Protein AF-A0A6A5ESC4-F1 (afdb_monomer_lite)

Sequence (85 aa):
MKLEGKDALIFRVESVPSHRAVHKEAQTLILFLQLPAFPPISRQSLLHPALLSLRYLMDANLPDDLHPWVCRVMECAGMSINLHR

Organism: Perca fluviatilis (NCBI:txid8168)

Secondary structure (DSSP, 8-state):
----SGGGGTT---SPPPHHHHHHHHHHHHHHTTPPPPPP--TTSTTSHHHHHHHHHHHTT--GGGHHHHHHHHHHTT-S--S--

Foldseek 3Di:
DDDDDPCVVVVDDPDDDDPVVVVVVVVVCCVVVVPDDDPPQDPPHCPLQLNVVCVVCVVVVHDPVCSVVSVVVCVVVVVPDDPDD

InterPro domains:
  IPR033599 RNA polymerase I transcription initiation factor TAF1B/Rrn7 [PTHR31576] (2-79)
  IPR048538 Rrn7/TAF1B, C-terminal cyclin domain [PF20645] (15-84)

Structure (mmCIF, N/CA/C/O backbone):
data_AF-A0A6A5ESC4-F1
#
_entry.id   AF-A0A6A5ESC4-F1
#
loop_
_atom_site.group_PDB
_atom_site.id
_atom_site.type_symbol
_atom_site.label_atom_id
_atom_site.label_alt_id
_atom_site.label_comp_id
_atom_site.label_asym_id
_atom_site.label_entity_id
_atom_site.label_seq_id
_atom_site.pdbx_PDB_ins_code
_atom_site.Cartn_x
_atom_site.Cartn_y
_atom_site.Cartn_z
_atom_site.occupancy
_atom_site.B_iso_or_equiv
_atom_site.auth_seq_id
_atom_site.auth_comp_id
_atom_site.auth_asym_id
_atom_site.auth_atom_id
_atom_site.pdbx_PDB_model_num
ATOM 1 N N . MET A 1 1 ? 3.084 -5.700 23.618 1.00 58.75 1 MET A N 1
ATOM 2 C CA . MET A 1 1 ? 2.734 -4.983 24.866 1.00 58.75 1 MET A CA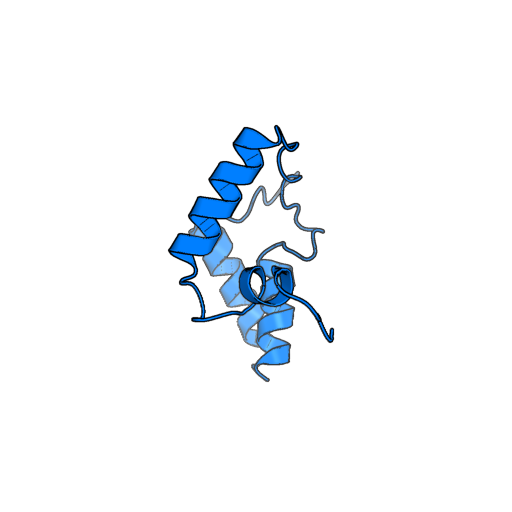 1
ATOM 3 C C . MET A 1 1 ? 1.811 -5.865 25.689 1.00 58.75 1 MET A C 1
ATOM 5 O O . MET A 1 1 ? 0.919 -6.457 25.097 1.00 58.75 1 MET A O 1
ATOM 9 N N . LYS A 1 2 ? 2.013 -5.976 27.007 1.00 66.31 2 LYS A N 1
ATOM 10 C CA . LYS A 1 2 ? 0.992 -6.521 27.915 1.00 66.31 2 LYS A CA 1
ATOM 11 C C . LYS A 1 2 ? 0.141 -5.347 28.404 1.00 66.31 2 LYS A C 1
ATOM 13 O O . LYS A 1 2 ? 0.698 -4.400 28.946 1.00 66.31 2 LYS A O 1
ATOM 18 N N . LEU A 1 3 ? -1.159 -5.385 28.128 1.00 72.50 3 LEU A N 1
ATOM 19 C CA . LEU A 1 3 ? -2.148 -4.429 28.630 1.00 72.50 3 LEU A CA 1
ATOM 20 C C . LEU A 1 3 ? -2.953 -5.143 29.717 1.00 72.50 3 LEU A C 1
ATOM 22 O O . LEU A 1 3 ? -3.426 -6.256 29.490 1.00 72.50 3 LEU A O 1
ATOM 26 N N . GLU A 1 4 ? -3.073 -4.529 30.889 1.00 82.19 4 GLU A N 1
ATOM 27 C CA . GLU A 1 4 ? -3.762 -5.092 32.054 1.00 82.19 4 GLU A CA 1
ATOM 28 C C . GLU A 1 4 ? -4.932 -4.189 32.469 1.00 82.19 4 GLU A C 1
ATOM 30 O O . GLU A 1 4 ? -4.944 -2.995 32.176 1.00 82.19 4 GLU A O 1
ATOM 35 N N . GLY A 1 5 ? -5.926 -4.760 33.155 1.00 84.56 5 GLY A N 1
ATOM 36 C CA . GLY A 1 5 ? -7.107 -4.029 33.627 1.00 84.56 5 GLY A CA 1
ATOM 37 C C . GLY A 1 5 ? -8.279 -4.005 32.639 1.00 84.56 5 GLY A C 1
ATOM 38 O O . GLY A 1 5 ? -8.242 -4.620 31.575 1.00 84.56 5 GLY A O 1
ATOM 39 N N . LYS A 1 6 ? -9.366 -3.319 33.019 1.00 79.44 6 LYS A N 1
ATOM 40 C CA . LYS A 1 6 ? -10.627 -3.284 32.248 1.00 79.44 6 LYS A CA 1
ATOM 41 C C . LYS A 1 6 ? -10.454 -2.670 30.855 1.00 79.44 6 LYS A C 1
ATOM 43 O O . LYS A 1 6 ? -11.094 -3.127 29.912 1.00 79.44 6 LYS A O 1
ATOM 48 N N . ASP A 1 7 ? -9.538 -1.718 30.715 1.00 77.44 7 ASP A N 1
ATOM 49 C CA . ASP A 1 7 ? -9.277 -1.027 29.449 1.00 77.44 7 ASP A CA 1
ATOM 50 C C . ASP A 1 7 ? -8.524 -1.907 28.442 1.00 77.44 7 ASP A C 1
ATOM 52 O O . ASP A 1 7 ? -8.566 -1.650 27.242 1.00 77.44 7 ASP A O 1
ATOM 56 N N . ALA A 1 8 ? -7.907 -3.008 28.890 1.00 80.31 8 ALA A N 1
ATOM 57 C CA . ALA A 1 8 ? -7.291 -3.987 27.995 1.00 80.31 8 ALA A CA 1
ATOM 58 C C . ALA A 1 8 ? -8.310 -4.614 27.026 1.00 80.31 8 ALA A C 1
ATOM 60 O O . ALA A 1 8 ? -7.934 -5.049 25.938 1.00 80.31 8 ALA A O 1
ATOM 61 N N . LEU A 1 9 ? -9.599 -4.622 27.390 1.00 76.69 9 LEU A N 1
ATOM 62 C CA . LEU A 1 9 ? -10.684 -5.082 26.522 1.00 76.69 9 LEU A CA 1
ATOM 63 C C . LEU A 1 9 ? -10.879 -4.172 25.301 1.00 76.69 9 LEU A C 1
ATOM 65 O O . LEU A 1 9 ? -11.227 -4.672 24.239 1.00 76.69 9 LEU A O 1
ATOM 69 N N . ILE A 1 10 ? -10.602 -2.870 25.427 1.00 79.31 10 ILE A N 1
ATOM 70 C CA . ILE A 1 10 ? -10.734 -1.888 24.335 1.00 79.31 10 ILE A CA 1
ATOM 71 C C . ILE A 1 10 ? -9.697 -2.161 23.238 1.00 79.31 10 ILE A C 1
ATOM 73 O O . ILE A 1 10 ? -9.967 -1.991 22.054 1.00 79.31 10 ILE A O 1
ATOM 77 N N . PHE A 1 11 ? -8.510 -2.620 23.631 1.00 78.9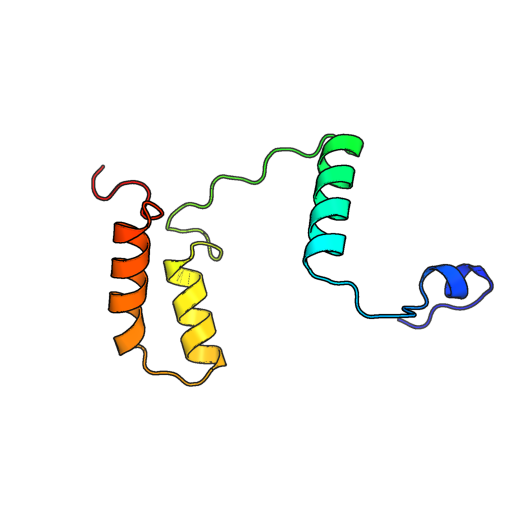4 11 PHE A N 1
ATOM 78 C CA . PHE A 1 11 ? -7.396 -2.891 22.721 1.00 78.94 11 PHE A CA 1
ATOM 79 C C . PHE A 1 11 ? -7.319 -4.356 22.280 1.00 78.94 11 PHE A C 1
ATOM 81 O O . PHE A 1 11 ? -6.371 -4.750 21.593 1.0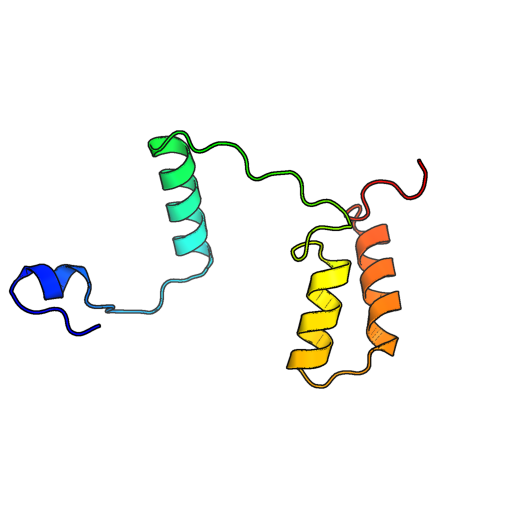0 78.94 11 PHE A O 1
ATOM 88 N N . ARG A 1 12 ? -8.292 -5.186 22.674 1.00 81.88 12 ARG A N 1
ATOM 89 C CA . ARG A 1 12 ? -8.337 -6.583 22.257 1.00 81.88 12 ARG A CA 1
ATOM 90 C C . ARG A 1 12 ? -8.790 -6.654 20.802 1.00 81.88 12 ARG A C 1
ATOM 92 O O . ARG A 1 12 ? -9.942 -6.383 20.484 1.00 81.88 12 ARG A O 1
ATOM 99 N N . VAL A 1 13 ? -7.881 -7.050 19.915 1.00 81.25 13 VAL A N 1
ATOM 100 C CA . VAL A 1 13 ? -8.199 -7.255 18.498 1.00 81.25 13 VAL A CA 1
ATOM 101 C C . VAL A 1 13 ? -9.089 -8.489 18.364 1.00 81.25 13 VAL A C 1
ATOM 103 O O . VAL A 1 13 ? -8.635 -9.609 18.587 1.00 81.25 13 VAL A O 1
ATOM 106 N N . GLU A 1 14 ? -10.357 -8.289 18.012 1.00 85.44 14 GLU A N 1
ATOM 107 C CA . GLU A 1 14 ? -11.313 -9.391 17.825 1.00 85.44 14 GLU A CA 1
ATOM 108 C C . GLU A 1 14 ? -11.301 -9.946 16.397 1.00 85.44 14 GLU A C 1
ATOM 110 O O . GLU A 1 14 ? -11.601 -11.116 16.174 1.00 85.44 14 GLU A O 1
ATOM 115 N N . SER A 1 15 ? -10.930 -9.115 15.421 1.00 90.12 15 SER A N 1
ATOM 116 C CA . SER A 1 15 ? -10.783 -9.509 14.021 1.00 90.12 15 SER A CA 1
ATOM 117 C C . SER A 1 15 ? -9.778 -8.614 13.298 1.00 90.12 15 SER A C 1
ATOM 119 O O . SER A 1 15 ? -9.513 -7.486 13.717 1.00 90.12 15 SER A O 1
ATOM 121 N N . VAL A 1 16 ? -9.214 -9.121 12.198 1.00 90.44 16 VAL A N 1
ATOM 122 C CA . VAL A 1 16 ? -8.374 -8.317 11.305 1.00 90.44 16 VAL A CA 1
ATOM 123 C C . VAL A 1 16 ? -9.292 -7.460 10.426 1.00 90.44 16 VAL A C 1
ATOM 125 O O . VAL A 1 16 ? -10.103 -8.017 9.681 1.00 90.44 16 VAL A O 1
ATOM 128 N N . PRO A 1 17 ? -9.198 -6.121 10.484 1.00 91.62 17 PRO A N 1
ATOM 129 C CA . PRO A 1 17 ? -10.064 -5.261 9.694 1.00 91.62 17 PRO A CA 1
ATOM 130 C C . PRO A 1 17 ? -9.711 -5.337 8.205 1.00 91.62 17 PRO A C 1
ATOM 132 O O . PRO A 1 17 ? -8.553 -5.502 7.819 1.00 91.62 17 PRO A O 1
ATOM 135 N N . SER A 1 18 ? -10.715 -5.157 7.344 1.00 94.88 18 SER A N 1
ATOM 136 C CA . SER A 1 18 ? -10.465 -5.019 5.906 1.00 94.88 18 SER A CA 1
ATOM 137 C C . SER A 1 18 ? -9.717 -3.717 5.604 1.00 94.88 18 SER A C 1
ATOM 139 O O . SER A 1 18 ? -9.948 -2.695 6.254 1.00 94.88 18 SER A O 1
ATOM 141 N N . HIS A 1 19 ? -8.900 -3.715 4.548 1.00 94.31 19 HIS A N 1
ATOM 142 C CA . HIS A 1 19 ? -8.224 -2.504 4.071 1.00 94.31 19 HIS A CA 1
ATOM 143 C C . HIS A 1 19 ? -9.202 -1.335 3.871 1.00 94.31 19 HIS A C 1
ATOM 145 O O . HIS A 1 19 ? -8.922 -0.208 4.266 1.00 94.31 19 HIS A O 1
ATOM 151 N N . ARG A 1 20 ? -10.388 -1.604 3.307 1.00 96.06 20 ARG A N 1
ATOM 152 C CA . ARG A 1 20 ? -11.421 -0.583 3.080 1.00 96.06 20 ARG A CA 1
ATOM 153 C C . ARG A 1 20 ? -11.899 0.057 4.384 1.00 96.06 20 ARG A C 1
ATOM 155 O O . ARG A 1 20 ? -12.094 1.269 4.417 1.00 96.06 20 ARG A O 1
ATOM 162 N N . ALA A 1 21 ? -12.103 -0.745 5.429 1.00 95.50 21 ALA A N 1
ATOM 163 C CA . ALA A 1 21 ? -12.525 -0.242 6.733 1.00 95.50 21 ALA A CA 1
ATOM 164 C C . ALA A 1 21 ? -11.439 0.646 7.354 1.00 95.50 21 ALA A C 1
ATOM 166 O O . ALA A 1 21 ? -11.730 1.776 7.733 1.00 95.50 21 ALA A O 1
ATOM 167 N N . VAL A 1 22 ? -10.185 0.178 7.357 1.00 95.56 22 VAL A N 1
ATOM 168 C CA . VAL A 1 22 ? -9.038 0.949 7.866 1.00 95.56 22 VAL A CA 1
ATOM 169 C C . VAL A 1 22 ? -8.865 2.258 7.098 1.00 95.56 22 VAL A C 1
ATOM 171 O O . VAL A 1 22 ? -8.701 3.312 7.703 1.00 95.56 22 VAL A O 1
ATOM 174 N N . HIS A 1 23 ? -8.944 2.210 5.767 1.00 93.88 23 HIS A N 1
ATOM 175 C CA . HIS A 1 23 ? -8.788 3.391 4.924 1.00 93.88 23 HIS A CA 1
ATOM 176 C C . HIS A 1 23 ? -9.871 4.441 5.197 1.00 93.88 23 HIS A C 1
ATOM 178 O O . HIS A 1 23 ? -9.560 5.623 5.325 1.00 93.88 23 HIS A O 1
ATOM 184 N N . LYS A 1 24 ? -11.132 4.011 5.341 1.00 96.69 24 LYS A N 1
ATOM 185 C CA . LYS A 1 24 ? -12.243 4.910 5.673 1.00 96.69 24 LYS A CA 1
ATOM 186 C C . LYS A 1 24 ? -12.045 5.563 7.041 1.00 96.69 24 LYS A C 1
ATOM 188 O O . LYS A 1 24 ? -12.226 6.769 7.165 1.00 96.69 24 LYS A O 1
ATOM 193 N N . GLU A 1 25 ? -11.655 4.789 8.049 1.00 95.69 25 GLU A N 1
ATOM 194 C CA . GLU A 1 25 ? -11.428 5.322 9.394 1.00 95.69 25 GLU A CA 1
ATOM 195 C C . GLU A 1 25 ? -10.261 6.319 9.415 1.00 95.69 25 GLU A C 1
ATOM 197 O O . GLU A 1 25 ? -10.362 7.391 10.007 1.00 95.69 25 GLU A O 1
ATOM 202 N N . ALA A 1 26 ? -9.184 6.023 8.679 1.00 93.94 26 ALA A N 1
ATOM 203 C CA . ALA A 1 26 ? -8.063 6.940 8.508 1.00 93.94 26 ALA A CA 1
ATOM 204 C C . ALA A 1 26 ? -8.494 8.265 7.855 1.00 93.94 26 ALA A C 1
ATOM 206 O O . ALA A 1 26 ? -8.091 9.329 8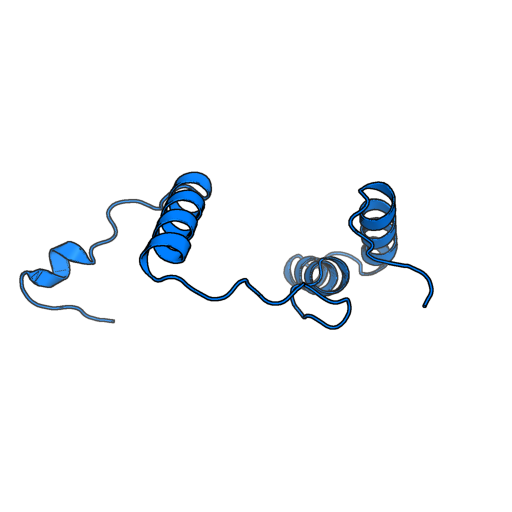.319 1.00 93.94 26 ALA A O 1
ATOM 207 N N . GLN A 1 27 ? -9.347 8.227 6.824 1.00 93.25 27 GLN A N 1
ATOM 208 C CA . GLN A 1 27 ? -9.908 9.437 6.208 1.00 93.25 27 GLN A CA 1
ATOM 209 C C . GLN A 1 27 ? -10.737 10.257 7.206 1.00 93.25 27 GLN A C 1
ATOM 211 O O . GLN A 1 27 ? -10.570 11.474 7.282 1.00 93.25 27 GLN A O 1
ATOM 216 N N . THR A 1 28 ? -11.586 9.601 8.004 1.00 96.19 28 THR A N 1
ATOM 217 C CA . THR A 1 28 ? -12.361 10.257 9.069 1.00 96.19 28 THR A CA 1
ATOM 218 C C . THR A 1 28 ? -11.444 10.951 10.074 1.00 96.19 28 THR A C 1
ATOM 220 O O . THR A 1 28 ? -11.661 12.115 10.409 1.00 96.19 28 THR A O 1
ATOM 223 N N . LEU A 1 29 ? -10.387 10.266 10.516 1.00 94.94 29 LEU A N 1
ATOM 224 C CA . LEU A 1 29 ? -9.414 10.805 11.464 1.00 94.94 29 LEU A CA 1
ATOM 225 C C . LEU A 1 29 ? -8.640 11.996 10.898 1.00 94.94 29 LEU A C 1
ATOM 227 O O . LEU A 1 29 ? -8.456 12.975 11.614 1.00 94.94 29 LEU A O 1
ATOM 231 N N . ILE A 1 30 ? -8.226 11.947 9.627 1.00 93.19 30 ILE A N 1
ATOM 232 C CA . ILE A 1 30 ? -7.548 13.069 8.959 1.00 93.19 30 ILE A CA 1
ATOM 233 C C . ILE A 1 30 ? -8.413 14.332 9.018 1.00 93.19 30 ILE A C 1
ATOM 235 O O . ILE A 1 30 ? -7.905 15.403 9.350 1.00 93.19 30 ILE A O 1
ATOM 239 N N . LEU A 1 31 ? -9.715 14.202 8.739 1.00 93.31 31 LEU A N 1
ATOM 240 C CA . LEU A 1 31 ? -10.660 15.320 8.781 1.00 93.31 31 LEU A CA 1
ATOM 241 C C . LEU A 1 31 ? -10.893 15.821 10.209 1.00 93.31 31 LEU A C 1
ATOM 243 O O . LEU A 1 31 ? -10.856 17.025 10.446 1.00 93.31 31 LEU A O 1
ATOM 247 N N . PHE A 1 32 ? -11.111 14.905 11.155 1.00 96.56 32 PHE A N 1
ATOM 248 C CA . PHE A 1 32 ? -11.377 15.239 12.554 1.00 96.56 32 PHE A CA 1
ATOM 249 C C . PHE A 1 32 ? -10.196 15.957 13.216 1.00 96.56 32 PHE A C 1
ATOM 251 O O . PHE A 1 32 ? -10.376 16.970 13.885 1.00 96.56 32 PHE A O 1
ATOM 258 N N . LEU A 1 33 ? -8.984 15.443 13.002 1.00 96.06 33 LEU A N 1
ATOM 259 C CA . LEU A 1 33 ? -7.747 15.991 13.557 1.00 96.06 33 LEU A CA 1
ATOM 260 C C . LEU A 1 33 ? -7.205 17.181 12.754 1.00 96.06 33 LEU A C 1
ATOM 262 O O . LEU A 1 33 ? -6.216 17.777 13.171 1.00 96.06 33 LEU A O 1
ATOM 266 N N . GLN A 1 34 ? -7.815 17.502 11.606 1.00 94.31 34 GLN A N 1
ATOM 267 C CA . GLN A 1 34 ? -7.349 18.537 10.679 1.00 94.31 34 GLN A CA 1
ATOM 268 C C . GLN A 1 34 ? -5.870 18.351 10.302 1.00 94.31 34 GLN A C 1
ATOM 270 O O . GLN A 1 34 ? -5.085 19.301 10.290 1.00 94.31 34 GLN A O 1
ATOM 275 N N . LEU A 1 35 ? -5.474 17.102 10.030 1.00 89.00 35 LEU A N 1
ATOM 276 C CA . LEU A 1 35 ? -4.081 16.790 9.719 1.00 89.00 35 LEU A CA 1
ATOM 277 C C . LEU A 1 35 ? -3.648 17.480 8.420 1.00 89.00 35 LEU A C 1
ATOM 279 O O . LEU A 1 35 ? -4.445 17.581 7.480 1.00 89.00 35 LEU A O 1
ATOM 283 N N . PRO A 1 36 ? -2.380 17.922 8.331 1.00 87.25 36 PRO A N 1
ATOM 284 C CA . PRO A 1 36 ? -1.859 18.457 7.087 1.00 87.25 36 PRO A CA 1
ATOM 285 C C . PRO A 1 36 ? -1.941 17.393 5.991 1.00 87.25 36 PRO A C 1
ATOM 287 O O . PRO A 1 36 ? -1.816 16.191 6.250 1.00 87.25 36 PRO A O 1
ATOM 290 N N . ALA A 1 37 ? -2.123 17.846 4.751 1.00 78.81 37 ALA A N 1
ATOM 291 C CA . ALA A 1 37 ? -2.044 16.959 3.604 1.00 78.81 37 ALA A CA 1
ATOM 292 C C . ALA A 1 37 ? -0.697 16.226 3.613 1.00 78.81 37 ALA A C 1
ATOM 294 O O . ALA A 1 37 ? 0.349 16.824 3.887 1.00 78.81 37 ALA A O 1
ATOM 295 N N . PHE A 1 38 ? -0.729 14.928 3.307 1.00 77.38 38 PHE A N 1
ATOM 296 C CA . PHE A 1 38 ? 0.499 14.166 3.141 1.00 77.38 38 PHE A CA 1
ATOM 297 C C . PHE A 1 38 ? 1.353 14.843 2.058 1.00 77.38 38 PHE A C 1
ATOM 299 O O . PHE A 1 38 ? 0.795 15.270 1.038 1.00 77.38 38 PHE A O 1
ATOM 306 N N . PRO A 1 39 ? 2.677 14.980 2.255 1.00 80.00 39 PRO A N 1
ATOM 307 C CA . PRO A 1 39 ? 3.520 15.603 1.250 1.00 80.00 39 PRO A CA 1
ATOM 308 C C . PRO A 1 39 ? 3.366 14.860 -0.083 1.00 80.00 39 PRO A C 1
ATOM 310 O O . PRO A 1 39 ? 3.261 13.629 -0.088 1.00 80.00 39 PRO A O 1
ATOM 313 N N . PRO A 1 40 ? 3.360 15.573 -1.221 1.00 81.00 40 PRO A N 1
ATOM 314 C CA . PRO A 1 40 ? 3.319 14.927 -2.523 1.00 81.00 40 PRO A CA 1
ATOM 315 C C . PRO A 1 40 ? 4.419 13.868 -2.633 1.00 81.00 40 PRO A C 1
ATOM 317 O O . PRO A 1 40 ? 5.574 14.118 -2.280 1.00 81.00 40 PRO A O 1
ATOM 320 N N . ILE A 1 41 ? 4.068 12.678 -3.122 1.00 83.81 41 ILE A N 1
ATOM 321 C CA . ILE A 1 41 ? 5.038 11.602 -3.324 1.00 83.81 41 ILE A CA 1
ATOM 322 C C . ILE A 1 41 ? 5.929 11.992 -4.509 1.00 83.81 41 ILE A C 1
ATOM 324 O O . ILE A 1 41 ? 5.540 11.861 -5.667 1.00 83.81 41 ILE A O 1
ATOM 328 N N . SER A 1 42 ? 7.122 12.507 -4.213 1.00 83.50 42 SER A N 1
ATOM 329 C CA . SER A 1 42 ? 8.138 12.810 -5.222 1.00 83.50 42 SER A CA 1
ATOM 330 C C . SER A 1 42 ? 8.859 11.544 -5.682 1.00 83.50 42 SER A C 1
ATOM 332 O O . SER A 1 42 ? 8.798 10.512 -5.018 1.00 83.50 42 SER A O 1
ATOM 334 N N . ARG A 1 43 ? 9.615 11.624 -6.784 1.00 78.81 43 ARG A N 1
ATOM 335 C CA . ARG A 1 43 ? 10.445 10.507 -7.277 1.00 78.81 43 ARG A CA 1
ATOM 336 C C . ARG A 1 43 ? 11.502 10.038 -6.274 1.00 78.81 43 ARG A C 1
ATOM 338 O O . ARG A 1 43 ? 11.925 8.891 -6.337 1.00 78.81 43 ARG A O 1
ATOM 345 N N . GLN A 1 44 ? 11.926 10.918 -5.368 1.00 82.00 44 GLN A N 1
ATOM 346 C CA . GLN A 1 44 ? 12.903 10.622 -4.318 1.00 82.00 44 GLN A CA 1
ATOM 347 C C . GLN A 1 44 ? 12.253 10.055 -3.049 1.00 82.00 44 GLN A C 1
ATOM 349 O O . GLN A 1 44 ? 12.959 9.614 -2.145 1.00 82.00 44 GLN A O 1
ATOM 354 N N . SER A 1 45 ? 10.919 10.073 -2.955 1.00 84.38 45 SER A N 1
ATOM 355 C CA . SER A 1 45 ? 10.207 9.485 -1.825 1.00 84.38 45 SER A CA 1
ATOM 356 C C . SER A 1 45 ? 10.375 7.970 -1.832 1.00 84.38 45 SER A C 1
ATOM 358 O O . SER A 1 45 ? 10.133 7.324 -2.846 1.00 84.38 45 SER A O 1
ATOM 360 N N . LEU A 1 46 ? 10.688 7.379 -0.679 1.00 84.44 46 LEU A N 1
ATOM 361 C CA . LEU A 1 46 ? 10.711 5.918 -0.523 1.00 84.44 46 LEU A CA 1
ATOM 362 C C . LEU A 1 46 ? 9.349 5.273 -0.834 1.00 84.44 46 LEU A C 1
ATOM 364 O O . LEU A 1 46 ? 9.288 4.102 -1.191 1.00 84.44 46 LEU A O 1
ATOM 368 N N . LEU A 1 47 ? 8.263 6.046 -0.723 1.00 84.94 47 LEU A N 1
ATOM 369 C CA . LEU A 1 47 ? 6.908 5.614 -1.068 1.00 84.94 47 LEU A CA 1
ATOM 370 C C . LEU A 1 47 ? 6.573 5.821 -2.551 1.00 84.94 47 LEU A C 1
ATOM 372 O O . LEU A 1 47 ? 5.461 5.509 -2.975 1.00 84.94 47 LEU A O 1
ATOM 376 N N . HIS A 1 48 ? 7.501 6.352 -3.351 1.00 87.88 48 HIS A N 1
ATOM 377 C CA . HIS A 1 48 ? 7.313 6.452 -4.789 1.00 87.88 48 HIS A CA 1
ATOM 378 C C . HIS A 1 48 ? 7.161 5.050 -5.383 1.00 87.88 48 HIS A C 1
ATOM 380 O O . HIS A 1 48 ? 8.015 4.203 -5.110 1.00 87.88 48 HIS A O 1
ATO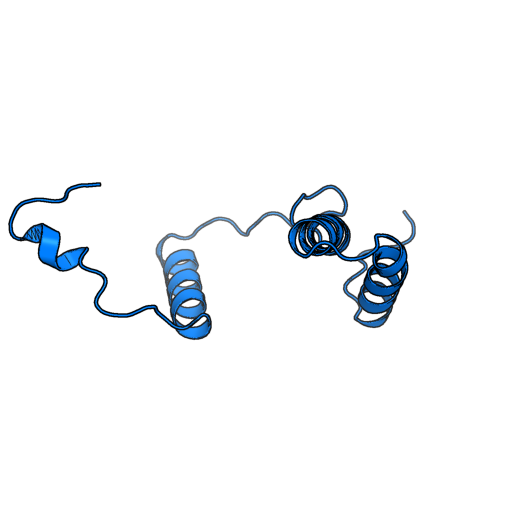M 386 N N . PRO A 1 49 ? 6.146 4.780 -6.226 1.00 87.25 49 PRO A N 1
ATOM 387 C CA . PRO A 1 49 ? 5.863 3.411 -6.651 1.00 87.25 49 PRO A CA 1
ATOM 388 C C . PRO A 1 49 ? 7.037 2.736 -7.375 1.00 87.25 49 PRO A C 1
ATOM 390 O O . PRO A 1 49 ? 7.213 1.532 -7.239 1.00 87.25 49 PRO A O 1
ATOM 393 N N . ALA A 1 50 ? 7.891 3.505 -8.062 1.00 89.12 50 ALA A N 1
ATOM 394 C CA . ALA A 1 50 ? 9.100 2.974 -8.697 1.00 89.12 50 ALA A CA 1
ATOM 395 C C . ALA A 1 50 ? 10.183 2.536 -7.691 1.00 89.12 50 ALA A C 1
ATOM 397 O O . ALA A 1 50 ? 10.914 1.595 -7.964 1.00 89.12 50 ALA A O 1
ATOM 398 N N . LEU A 1 51 ? 10.320 3.205 -6.542 1.00 89.50 51 LEU A N 1
ATOM 399 C CA . LEU A 1 51 ? 11.269 2.785 -5.501 1.00 89.50 51 LEU A CA 1
ATOM 400 C C . LEU A 1 51 ? 10.665 1.681 -4.630 1.00 89.50 51 LEU A C 1
ATOM 402 O O . LEU A 1 51 ? 11.340 0.713 -4.285 1.00 89.50 51 LEU A O 1
ATOM 406 N N . LEU A 1 52 ? 9.372 1.792 -4.332 1.00 91.19 52 LEU A N 1
ATOM 407 C CA . LEU A 1 52 ? 8.636 0.803 -3.559 1.00 91.19 52 LEU A CA 1
ATOM 408 C C . LEU A 1 52 ? 8.569 -0.552 -4.281 1.00 91.19 52 LEU A C 1
ATOM 410 O O . LEU A 1 52 ? 8.692 -1.595 -3.643 1.00 91.19 52 LEU A O 1
ATOM 414 N N . SER A 1 53 ? 8.435 -0.556 -5.610 1.00 91.81 53 SER A N 1
ATOM 415 C CA . SER A 1 53 ? 8.416 -1.791 -6.395 1.00 91.81 53 SER A CA 1
ATOM 416 C C . SER A 1 53 ? 9.740 -2.548 -6.338 1.00 91.81 53 SER A C 1
ATOM 418 O O . SER A 1 53 ? 9.706 -3.767 -6.224 1.00 91.81 53 SER A O 1
ATOM 420 N N . LEU A 1 54 ? 10.892 -1.866 -6.320 1.00 92.00 54 LEU A N 1
ATOM 421 C CA . LEU A 1 54 ? 12.194 -2.520 -6.115 1.00 92.00 54 LEU A CA 1
ATOM 422 C C . LEU A 1 54 ? 12.239 -3.268 -4.785 1.00 92.00 54 LEU A C 1
ATOM 424 O O . LEU A 1 54 ? 12.704 -4.405 -4.723 1.00 92.00 54 LEU A O 1
ATOM 428 N N . ARG A 1 55 ? 11.716 -2.646 -3.721 1.00 92.31 55 ARG A N 1
ATOM 429 C CA . ARG A 1 55 ? 11.620 -3.290 -2.411 1.00 92.31 55 ARG A CA 1
ATOM 430 C C . ARG A 1 55 ? 10.722 -4.525 -2.465 1.00 92.31 55 ARG A C 1
ATOM 432 O O . ARG A 1 55 ? 11.128 -5.567 -1.969 1.00 92.31 55 ARG A O 1
ATOM 439 N N . TYR A 1 56 ? 9.557 -4.440 -3.105 1.00 93.50 56 TYR A N 1
ATOM 440 C CA . TYR A 1 56 ? 8.657 -5.590 -3.236 1.00 93.50 56 TYR A CA 1
ATOM 441 C C . TYR A 1 56 ? 9.225 -6.722 -4.088 1.00 93.50 56 TYR A C 1
ATOM 443 O O . TYR A 1 56 ? 9.040 -7.882 -3.733 1.00 93.50 56 TYR A O 1
ATOM 451 N N . LEU A 1 57 ? 9.928 -6.410 -5.178 1.00 95.31 57 LEU A N 1
ATOM 452 C CA . LEU A 1 57 ? 10.612 -7.420 -5.985 1.00 95.31 57 LEU A CA 1
ATOM 453 C C . LEU A 1 57 ? 11.657 -8.156 -5.143 1.00 95.31 57 LEU A C 1
ATOM 455 O O . LEU A 1 57 ? 11.675 -9.381 -5.128 1.00 95.31 57 LEU A O 1
ATOM 459 N N . MET A 1 58 ? 12.458 -7.415 -4.376 1.00 94.25 58 MET A N 1
ATOM 460 C CA . MET A 1 58 ? 13.455 -7.982 -3.469 1.00 94.25 58 MET A CA 1
ATOM 461 C C . MET A 1 58 ? 12.819 -8.844 -2.372 1.00 94.25 58 MET A C 1
ATOM 463 O O . MET A 1 58 ? 13.237 -9.980 -2.169 1.00 94.25 58 MET A O 1
ATOM 467 N N . ASP A 1 59 ? 11.784 -8.334 -1.700 1.00 96.06 59 ASP A N 1
ATOM 468 C CA . ASP A 1 59 ? 11.093 -9.040 -0.614 1.00 96.06 59 ASP A CA 1
ATOM 469 C C . ASP A 1 59 ? 10.395 -10.322 -1.119 1.00 96.06 59 ASP A C 1
ATOM 471 O O . ASP A 1 59 ? 10.260 -11.293 -0.376 1.00 96.06 59 ASP A O 1
ATOM 475 N N . ALA A 1 60 ? 9.989 -10.349 -2.394 1.00 96.00 60 ALA A N 1
ATOM 476 C CA . ALA A 1 60 ? 9.405 -11.512 -3.064 1.00 96.00 60 ALA A CA 1
ATOM 477 C C . ALA A 1 60 ? 10.434 -12.406 -3.788 1.00 96.00 60 ALA A C 1
ATOM 479 O O . ALA A 1 60 ? 10.039 -13.396 -4.405 1.00 96.00 60 ALA A O 1
ATOM 480 N N . ASN A 1 61 ? 11.731 -12.078 -3.727 1.00 96.12 61 ASN A N 1
ATOM 481 C CA . ASN A 1 61 ? 12.809 -12.758 -4.454 1.00 96.12 61 ASN A CA 1
ATOM 482 C C . ASN A 1 61 ? 12.554 -12.864 -5.976 1.00 96.12 61 ASN A C 1
ATOM 484 O O . ASN A 1 61 ? 12.753 -13.911 -6.595 1.00 96.12 61 ASN A O 1
ATOM 488 N N . LEU A 1 62 ? 12.068 -11.774 -6.572 1.00 96.25 62 LEU A N 1
ATOM 489 C CA . LEU A 1 62 ? 11.803 -11.640 -8.002 1.00 96.25 62 LEU A CA 1
ATOM 490 C C . LEU A 1 62 ? 12.957 -10.921 -8.724 1.00 96.25 62 LEU A C 1
ATOM 492 O O . LEU A 1 62 ? 13.651 -10.115 -8.102 1.00 96.25 62 LEU A O 1
ATOM 496 N N . PRO A 1 63 ? 13.141 -11.159 -10.039 1.00 95.88 63 PRO A N 1
ATOM 497 C CA . PRO A 1 63 ? 14.169 -10.483 -10.827 1.00 95.88 63 PRO A CA 1
ATOM 498 C C . PRO A 1 63 ? 13.980 -8.963 -10.866 1.00 95.88 63 PRO A C 1
ATOM 500 O O . PRO A 1 63 ? 12.867 -8.460 -11.047 1.00 95.88 63 PRO A O 1
ATOM 503 N N . ASP A 1 64 ? 15.087 -8.236 -10.771 1.00 91.50 64 ASP A N 1
ATOM 504 C CA . ASP A 1 64 ? 15.164 -6.782 -10.927 1.00 91.50 64 ASP A CA 1
ATOM 505 C C . ASP A 1 64 ? 14.853 -6.320 -12.361 1.00 91.50 64 ASP A C 1
ATOM 507 O O . ASP A 1 64 ? 14.313 -5.228 -12.540 1.00 91.50 64 ASP A O 1
ATOM 511 N N . ASP A 1 65 ? 15.043 -7.184 -13.362 1.00 94.94 65 ASP A N 1
ATOM 512 C CA . ASP A 1 65 ? 14.617 -6.982 -14.759 1.00 94.94 65 ASP A CA 1
ATOM 513 C C . ASP A 1 65 ? 13.110 -6.690 -14.926 1.00 94.94 65 ASP A C 1
ATOM 515 O O . ASP A 1 65 ? 12.669 -6.210 -15.975 1.00 94.94 65 ASP A O 1
ATOM 519 N N . LEU A 1 66 ? 12.285 -6.958 -13.905 1.00 94.94 66 LEU A N 1
ATOM 520 C CA . LEU A 1 66 ? 10.864 -6.595 -13.896 1.00 94.94 66 LEU A CA 1
ATOM 521 C C . LEU A 1 66 ? 10.633 -5.104 -13.609 1.00 94.94 66 LEU A C 1
ATOM 523 O O . LEU A 1 66 ? 9.587 -4.558 -13.969 1.00 94.94 66 LEU A O 1
ATOM 527 N N . HIS A 1 67 ? 11.592 -4.419 -12.987 1.00 93.81 67 HIS A N 1
ATOM 528 C CA . HIS A 1 67 ? 11.456 -3.020 -12.587 1.00 93.81 67 HIS A CA 1
ATOM 529 C C . HIS A 1 67 ? 11.231 -2.044 -13.758 1.00 93.81 67 HIS A C 1
ATOM 531 O O . HIS A 1 67 ? 10.311 -1.222 -13.655 1.00 93.81 67 HIS A O 1
ATOM 537 N N . PRO A 1 68 ? 11.950 -2.141 -14.898 1.00 94.19 68 PRO A N 1
ATOM 538 C CA . PRO A 1 68 ? 11.673 -1.311 -16.071 1.00 94.19 68 PRO A CA 1
ATOM 539 C C . PRO A 1 68 ? 10.235 -1.456 -16.588 1.00 94.19 68 PRO A C 1
ATOM 541 O O . PRO A 1 68 ? 9.623 -0.474 -17.013 1.00 94.19 68 PRO A O 1
ATOM 544 N N . TRP A 1 69 ? 9.659 -2.660 -16.511 1.00 93.00 69 TRP A N 1
ATOM 545 C CA . TRP A 1 69 ? 8.272 -2.903 -16.913 1.00 93.00 69 TRP A CA 1
ATOM 546 C C . TRP A 1 69 ? 7.279 -2.238 -15.966 1.00 93.00 69 TRP A C 1
ATOM 548 O O . TRP A 1 69 ? 6.313 -1.630 -16.426 1.00 93.00 69 TRP A O 1
ATOM 558 N N . VAL A 1 70 ? 7.542 -2.280 -14.657 1.00 90.19 70 VAL A N 1
ATOM 559 C CA . VAL A 1 70 ? 6.742 -1.549 -13.666 1.00 90.19 70 VAL A CA 1
ATOM 560 C C . VAL A 1 70 ? 6.790 -0.045 -13.939 1.00 90.19 70 VAL A C 1
ATOM 562 O O . VAL A 1 70 ? 5.739 0.596 -13.976 1.00 90.19 70 VAL A O 1
ATOM 565 N N . CYS A 1 71 ? 7.975 0.515 -14.206 1.00 90.88 71 CYS A N 1
ATOM 566 C CA . CYS A 1 71 ? 8.119 1.928 -14.567 1.00 90.88 71 CYS A CA 1
ATOM 567 C C . CYS A 1 71 ? 7.293 2.285 -15.811 1.00 90.88 71 CYS A C 1
ATOM 569 O O . CYS A 1 71 ? 6.562 3.275 -15.802 1.00 90.88 71 CYS A O 1
ATOM 571 N N . ARG A 1 72 ? 7.326 1.442 -16.849 1.00 92.31 72 ARG A N 1
ATOM 572 C CA . ARG A 1 72 ? 6.541 1.653 -18.072 1.00 92.31 72 ARG A CA 1
ATOM 573 C C . ARG A 1 72 ? 5.032 1.615 -17.821 1.00 92.31 72 ARG A C 1
ATOM 575 O O . ARG A 1 72 ? 4.297 2.438 -18.356 1.00 92.31 72 ARG A O 1
ATOM 582 N N . VAL A 1 73 ? 4.557 0.691 -16.986 1.00 91.50 73 VAL A N 1
ATOM 583 C CA . VAL A 1 73 ? 3.139 0.631 -16.591 1.00 91.50 73 VAL A CA 1
ATOM 584 C C . VAL A 1 73 ? 2.731 1.898 -15.838 1.00 91.50 73 VAL A C 1
ATOM 586 O O . VAL A 1 73 ? 1.666 2.447 -16.111 1.00 91.50 73 VAL A O 1
ATOM 589 N N . MET A 1 74 ? 3.578 2.403 -14.937 1.00 88.25 74 MET A N 1
ATOM 590 C CA . MET A 1 74 ? 3.319 3.661 -14.228 1.00 88.25 74 MET A CA 1
ATOM 591 C C . MET A 1 74 ? 3.215 4.858 -15.179 1.00 88.25 74 MET A C 1
ATOM 593 O O . MET A 1 74 ? 2.361 5.723 -14.981 1.00 88.25 74 MET A O 1
ATOM 597 N N . GLU A 1 75 ? 4.067 4.918 -16.205 1.00 89.12 75 GLU A N 1
ATOM 598 C CA . GLU A 1 75 ? 3.991 5.939 -17.255 1.00 89.12 75 GLU A CA 1
ATOM 599 C C . GLU A 1 75 ? 2.664 5.855 -18.012 1.00 89.12 75 GLU A C 1
ATOM 601 O O . GLU A 1 75 ? 1.954 6.855 -18.111 1.00 89.12 75 GLU A O 1
ATOM 606 N N . CYS A 1 76 ? 2.276 4.661 -18.466 1.00 90.94 76 CYS A N 1
ATOM 607 C CA . CYS A 1 76 ? 1.004 4.450 -19.159 1.00 90.94 76 CYS A CA 1
ATOM 608 C C . CYS A 1 76 ? -0.222 4.749 -18.280 1.00 90.94 76 CYS A C 1
ATOM 610 O O . CYS A 1 76 ? -1.243 5.202 -18.791 1.00 90.94 76 CYS A O 1
ATOM 612 N N . ALA A 1 77 ? -0.129 4.524 -16.969 1.00 87.44 77 ALA A N 1
ATOM 613 C CA . ALA A 1 77 ? -1.195 4.800 -16.008 1.00 87.44 77 ALA A CA 1
ATOM 614 C C . ALA A 1 77 ? -1.283 6.281 -15.586 1.00 87.44 77 ALA A C 1
ATOM 616 O O . ALA A 1 77 ? -2.105 6.621 -14.736 1.00 87.44 77 ALA A O 1
ATOM 617 N N . GLY A 1 78 ? -0.431 7.162 -16.127 1.00 83.12 78 GLY A N 1
ATOM 618 C CA . GLY A 1 78 ? -0.396 8.581 -15.755 1.00 83.12 78 GLY A CA 1
ATOM 619 C C . GLY A 1 78 ? 0.130 8.840 -14.338 1.00 83.12 78 GLY A C 1
ATOM 620 O O . GLY A 1 78 ? -0.071 9.921 -13.792 1.00 83.12 78 GLY A O 1
ATOM 621 N N . MET A 1 79 ? 0.804 7.858 -13.731 1.00 77.06 79 MET A N 1
ATOM 622 C CA . MET A 1 79 ? 1.406 7.966 -12.395 1.00 77.06 79 MET A CA 1
ATOM 623 C C . MET A 1 79 ? 2.839 8.508 -12.443 1.00 77.06 79 MET A C 1
ATOM 625 O O . MET A 1 79 ? 3.382 8.917 -11.417 1.00 77.06 79 MET A O 1
ATOM 629 N N . SER A 1 80 ? 3.464 8.522 -13.623 1.00 66.50 80 SER A N 1
ATOM 630 C CA . SER A 1 80 ? 4.747 9.192 -13.832 1.00 66.50 80 SER A CA 1
ATOM 631 C C . SER A 1 80 ? 4.522 10.699 -13.869 1.00 66.50 80 SER A C 1
ATOM 633 O O . SER A 1 80 ? 4.243 11.288 -14.912 1.00 66.50 80 SER A O 1
ATOM 635 N N . ILE A 1 81 ? 4.625 11.346 -12.710 1.00 56.78 81 ILE A N 1
ATOM 636 C CA . ILE A 1 81 ? 4.645 12.804 -12.654 1.00 56.78 81 ILE A CA 1
ATOM 637 C C . ILE A 1 81 ? 5.972 13.256 -13.298 1.00 56.78 81 ILE A C 1
ATOM 639 O O . ILE A 1 81 ? 7.062 12.967 -12.794 1.00 56.78 81 ILE A O 1
ATOM 643 N N . ASN A 1 82 ? 5.835 13.893 -14.466 1.00 50.41 82 ASN A N 1
ATOM 644 C CA . ASN A 1 82 ? 6.805 14.651 -15.267 1.00 50.41 82 ASN A CA 1
ATOM 645 C C . ASN A 1 82 ? 8.170 13.992 -15.532 1.00 50.41 82 ASN A C 1
ATOM 647 O O . ASN A 1 82 ? 9.149 14.199 -14.815 1.00 50.41 82 ASN A O 1
ATOM 651 N N . LEU A 1 83 ? 8.263 13.262 -16.647 1.00 49.50 83 LEU A N 1
ATOM 652 C CA . LEU A 1 83 ? 9.515 13.136 -17.390 1.00 49.50 83 LEU A CA 1
ATOM 653 C C . LEU A 1 83 ? 9.768 14.512 -18.043 1.00 49.50 83 LEU A C 1
A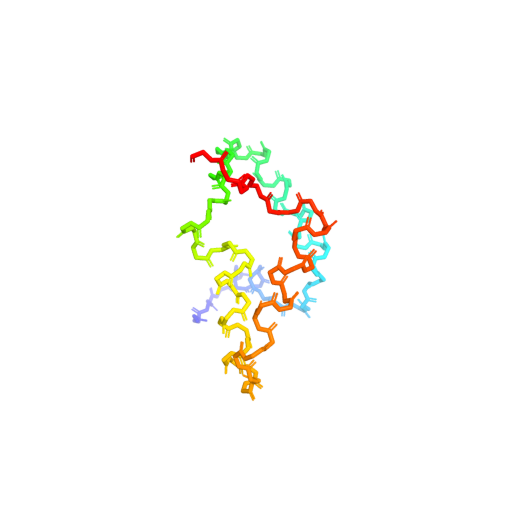TOM 655 O O . LEU A 1 83 ? 8.971 14.927 -18.875 1.00 49.50 83 LEU A O 1
ATOM 659 N N . HIS A 1 84 ? 10.833 15.210 -17.635 1.00 45.00 84 HIS A N 1
ATOM 660 C CA . HIS A 1 84 ? 11.262 16.553 -18.079 1.00 45.00 84 HIS A CA 1
ATOM 661 C C . HIS A 1 84 ? 10.699 17.771 -17.317 1.00 45.00 84 HIS A C 1
ATOM 663 O O . HIS A 1 84 ? 9.792 18.462 -17.779 1.00 45.00 84 HIS A O 1
ATOM 669 N N . ARG A 1 85 ? 11.361 18.124 -16.210 1.00 34.41 85 ARG A N 1
ATOM 670 C CA . ARG A 1 85 ? 12.004 19.439 -16.042 1.00 34.41 85 ARG A CA 1
ATOM 671 C C . ARG A 1 85 ? 13.068 19.381 -14.957 1.00 34.41 85 ARG A C 1
ATOM 673 O O . ARG A 1 85 ? 12.794 18.738 -13.922 1.00 34.41 85 ARG A O 1
#

Radius of gyration: 19.06 Å; chains: 1; bounding box: 28×32×53 Å

pLDDT: mean 85.61, std 12.41, range [34.41, 96.69]